Protein AF-A0A7S4M5T9-F1 (afdb_monomer)

Nearest PDB structures (foldseek):
  5ze4-assembly1_A  TM=9.810E-01  e=1.403E-18  Arabidopsis thaliana
  8ikz-assembly1_A  TM=9.809E-01  e=1.602E-18  Arabidopsis thaliana
  8hs0-assembly1_A-2  TM=9.828E-01  e=4.333E-18  Arabidopsis thaliana
  5ym0-assembly1_A  TM=9.813E-01  e=7.870E-18  Arabidopsis thaliana
  8imu-assembly1_B  TM=9.816E-01  e=1.096E-17  Arabidopsis thaliana

pLDDT: mean 97.24, std 1.8, range [87.88, 98.81]

Secondary structure (DSSP, 8-state):
-HHHHHHHS-B-B-BTTTSSB-HHHHHHTTHHHHHHHHHHHTT-S-SS-B-TTSSBHHHHHTTS--SPTT--SB--TTS-SBSS-SEEEEEETTEEEEEEEE--SSS-S-----EEEESSHHHHHHHHHHHGGGGTT-EEEE---

InterPro domains:
  IPR000581 Dihydroxy-acid/6-phosphogluconate dehydratase, N-terminal [PF00920] (1-60)
  IPR037237 IlvD/EDD, N-terminal domain [SSF143975] (1-85)
  IPR042096 Dihydroxy-acid dehydratase, C-terminal [G3DSA:3.50.30.80] (86-145)
  IPR050165 Dihydroxy-acid dehydratase IlvD/Edd [PTHR21000] (1-145)
  IPR056740 Dihydroxy-acid/6-phosphogluconate dehydratase, C-terminal [PF24877] (72-145)

Radius of gyration: 20.27 Å; Cα contacts (8 Å, |Δi|>4): 194; chains: 1; bounding box: 44×33×52 Å

Organism: NCBI:txid72548

Foldseek 3Di:
DCQVLQLQDFAFFQDPPNHDDHQVLCVVFQHPLQVQLLCVVVVNDDQQDADPVRDTNVVVNVPGDHTHPPDRRGHDQVDGQGVGAQWHWDDDPVHPVTDTGRHNPPPDDDADAAEDEDAAPVVVVVVCVVPVVVCPSYDYYHDPD

Solvent-accessible surface area (backbone atoms only — not comparable to full-atom values): 8752 Å² total; per-residue (Å²): 107,66,55,60,50,20,63,71,40,55,33,28,66,32,36,57,94,87,38,85,38,55,73,66,60,42,45,74,37,42,27,70,63,9,51,52,42,56,34,38,80,70,71,75,43,76,41,79,48,76,44,97,85,79,41,28,47,43,67,67,38,70,84,51,67,56,60,44,89,90,59,76,50,59,42,54,87,92,64,35,83,31,77,32,34,42,60,40,71,44,72,45,94,94,28,78,93,48,45,82,44,83,51,85,79,84,80,70,93,76,85,84,51,60,79,45,80,30,74,39,69,66,60,46,51,51,47,45,74,75,45,51,73,82,50,66,68,42,40,76,40,73,40,94,124

Mean predicted aligned error: 3.25 Å

Sequence (145 aa):
DFKRLSATTPFIANLKPSGKYVMEDLHTVGGTPAVLKYMLENGYLHGDCMTVTGKTIAENLAELPGLMPGQDVIYPFETPVKPTGHIAILEGNLAPEGSVGKITGKEGMRFQGPARCFDAEEDMMAAVAADHESLRGCVVVIRYE

Structure (mmCIF, N/CA/C/O backbone):
data_AF-A0A7S4M5T9-F1
#
_entry.id   AF-A0A7S4M5T9-F1
#
loop_
_atom_site.group_PDB
_atom_site.id
_atom_site.type_symbol
_atom_site.label_atom_id
_atom_site.label_alt_id
_atom_site.label_comp_id
_atom_site.label_asym_id
_atom_site.label_entity_id
_atom_site.label_seq_id
_atom_site.pdbx_PDB_ins_code
_atom_site.Cartn_x
_atom_site.Cartn_y
_atom_site.Cartn_z
_atom_site.occupancy
_atom_site.B_iso_or_equiv
_atom_site.auth_seq_id
_atom_site.auth_comp_id
_atom_site.auth_asym_id
_atom_site.auth_atom_id
_atom_site.pdbx_PDB_model_num
ATOM 1 N N . ASP A 1 1 ? -7.823 -12.839 -3.796 1.00 95.44 1 ASP A N 1
ATOM 2 C CA . ASP A 1 1 ? -8.280 -11.872 -2.763 1.00 95.44 1 ASP A CA 1
ATOM 3 C C . ASP A 1 1 ? -7.630 -10.496 -2.776 1.00 95.44 1 ASP A C 1
ATOM 5 O O . ASP A 1 1 ? -8.361 -9.520 -2.660 1.00 95.44 1 ASP A O 1
ATOM 9 N N . PHE A 1 2 ? -6.309 -10.366 -2.940 1.00 97.38 2 PHE A N 1
ATOM 10 C CA . PHE A 1 2 ? -5.627 -9.059 -2.893 1.00 97.38 2 PHE A CA 1
ATOM 11 C C . PHE A 1 2 ? -6.231 -7.994 -3.817 1.00 97.38 2 PHE A C 1
ATOM 13 O O . PHE A 1 2 ? -6.492 -6.882 -3.371 1.00 97.38 2 PHE A O 1
ATOM 20 N N . LYS A 1 3 ? -6.525 -8.340 -5.078 1.00 95.56 3 LYS A N 1
ATOM 21 C CA . LYS A 1 3 ? -7.192 -7.438 -6.036 1.00 95.56 3 LYS A CA 1
ATOM 22 C C . LYS A 1 3 ? -8.537 -6.924 -5.508 1.00 95.56 3 LYS A C 1
ATOM 24 O O . LYS A 1 3 ? -8.817 -5.736 -5.609 1.00 95.56 3 LYS A O 1
ATOM 29 N N . ARG A 1 4 ? -9.336 -7.815 -4.906 1.00 97.06 4 ARG A N 1
ATOM 30 C CA . ARG A 1 4 ? -10.641 -7.497 -4.309 1.00 97.06 4 ARG A CA 1
ATOM 31 C C . ARG A 1 4 ? -10.484 -6.543 -3.125 1.00 97.06 4 ARG A C 1
ATOM 33 O O . ARG A 1 4 ? -11.126 -5.505 -3.122 1.00 97.06 4 ARG A O 1
ATOM 40 N N . LEU A 1 5 ? -9.612 -6.865 -2.167 1.00 97.50 5 LEU A N 1
ATOM 41 C CA . LEU A 1 5 ? -9.393 -6.027 -0.980 1.00 97.50 5 LEU A CA 1
ATOM 42 C C . LEU A 1 5 ? -8.773 -4.672 -1.335 1.00 97.50 5 LEU A C 1
ATOM 44 O O . LEU A 1 5 ? -9.214 -3.647 -0.835 1.00 97.50 5 LEU A O 1
ATOM 48 N N . SER A 1 6 ? -7.801 -4.636 -2.247 1.00 96.88 6 SER A N 1
ATOM 49 C CA . SER A 1 6 ? -7.187 -3.380 -2.692 1.00 96.88 6 SER A CA 1
ATOM 50 C C . SER A 1 6 ? -8.198 -2.448 -3.367 1.00 96.88 6 SER A C 1
ATOM 52 O O . SER A 1 6 ? -8.128 -1.236 -3.189 1.00 96.88 6 SER A O 1
ATOM 54 N N . ALA A 1 7 ? -9.179 -2.989 -4.096 1.00 95.75 7 ALA A N 1
ATOM 55 C CA . ALA A 1 7 ? -10.237 -2.188 -4.710 1.00 95.75 7 ALA A CA 1
ATOM 56 C C . ALA A 1 7 ? -11.196 -1.559 -3.685 1.00 95.75 7 ALA A C 1
ATOM 58 O O . ALA A 1 7 ? -11.778 -0.517 -3.971 1.00 95.75 7 ALA A O 1
ATOM 59 N N . THR A 1 8 ? -11.364 -2.181 -2.515 1.00 95.94 8 THR A N 1
ATOM 60 C CA . THR A 1 8 ? -12.338 -1.753 -1.501 1.00 95.94 8 THR A CA 1
ATOM 61 C C . THR A 1 8 ? -11.719 -1.073 -0.289 1.00 95.94 8 THR A C 1
ATOM 63 O O . THR A 1 8 ? -12.457 -0.456 0.461 1.00 95.94 8 THR A O 1
ATOM 66 N N . THR A 1 9 ? -10.408 -1.187 -0.067 1.00 97.50 9 THR A N 1
ATOM 67 C CA . THR A 1 9 ? -9.716 -0.622 1.101 1.00 97.50 9 THR A CA 1
ATOM 68 C C . THR A 1 9 ? -8.878 0.591 0.681 1.00 97.50 9 THR A C 1
ATOM 70 O O . THR A 1 9 ? -7.847 0.411 0.021 1.00 97.50 9 THR A O 1
ATOM 73 N N . PRO A 1 10 ? -9.274 1.823 1.054 1.00 97.56 10 PRO A N 1
ATOM 74 C CA . PRO A 1 10 ? -8.518 3.029 0.734 1.00 97.56 10 PRO A CA 1
ATOM 75 C C . PRO A 1 10 ? -7.128 3.045 1.374 1.00 97.56 10 PRO A C 1
ATOM 77 O O . PRO A 1 10 ? -6.903 2.503 2.459 1.00 97.56 10 PRO A O 1
ATOM 80 N N . PHE A 1 11 ? -6.184 3.719 0.723 1.00 97.81 11 PHE A N 1
ATOM 81 C CA . PHE A 1 11 ? -4.875 3.996 1.303 1.00 97.81 11 PHE A CA 1
ATOM 82 C C . PHE A 1 11 ? -4.942 5.283 2.130 1.00 97.81 11 PHE A C 1
ATOM 84 O O . PHE A 1 11 ? -5.097 6.375 1.583 1.00 97.81 11 PHE A O 1
ATOM 91 N N . ILE A 1 12 ? -4.822 5.145 3.451 1.00 97.88 12 ILE A N 1
ATOM 92 C CA . ILE A 1 12 ? -5.002 6.244 4.415 1.00 97.88 12 ILE A CA 1
ATOM 93 C C . ILE A 1 12 ? -3.721 6.644 5.157 1.00 97.88 12 ILE A C 1
ATOM 95 O O . ILE A 1 12 ? -3.671 7.704 5.768 1.00 97.88 12 ILE A O 1
ATOM 99 N N . ALA A 1 13 ? -2.672 5.823 5.129 1.00 98.19 13 ALA A N 1
ATOM 100 C CA . ALA A 1 13 ? -1.461 6.089 5.901 1.00 98.19 13 ALA A CA 1
ATOM 101 C C . ALA A 1 13 ? -0.488 6.998 5.135 1.00 98.19 13 ALA A C 1
ATOM 103 O O . ALA A 1 13 ? 0.030 6.624 4.085 1.00 98.19 13 ALA A O 1
ATOM 104 N N . ASN A 1 14 ? -0.145 8.155 5.689 1.00 97.75 14 ASN A N 1
ATOM 105 C CA . ASN A 1 14 ? 0.855 9.069 5.135 1.00 97.75 14 ASN A CA 1
ATOM 106 C C . ASN A 1 14 ? 2.276 8.696 5.582 1.00 97.75 14 ASN A C 1
ATOM 108 O O . ASN A 1 14 ? 3.028 9.510 6.117 1.00 97.75 14 ASN A O 1
ATOM 112 N N . LEU A 1 15 ? 2.644 7.436 5.352 1.00 98.06 15 LEU A N 1
ATOM 113 C CA . LEU A 1 15 ? 3.920 6.859 5.764 1.00 98.06 15 LEU A CA 1
ATOM 114 C C . LEU A 1 15 ? 4.872 6.683 4.577 1.00 98.06 15 LEU A C 1
ATOM 116 O O . LEU A 1 15 ? 4.464 6.372 3.450 1.00 98.06 15 LEU A O 1
ATOM 120 N N . LYS A 1 16 ? 6.169 6.857 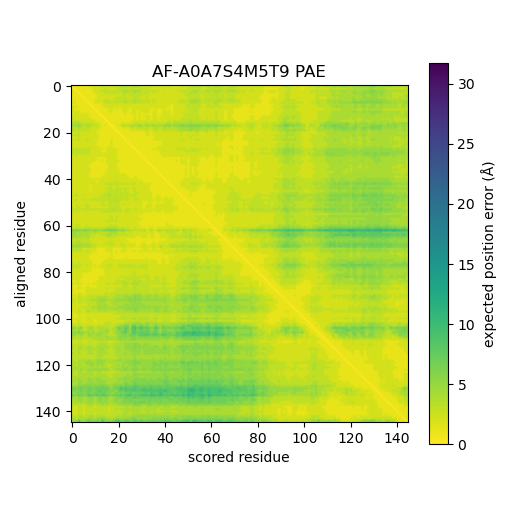4.831 1.00 97.12 16 LYS A N 1
ATOM 121 C CA . LYS A 1 16 ? 7.237 6.541 3.877 1.00 97.12 16 LYS A CA 1
ATOM 122 C C . LYS A 1 16 ? 7.155 5.068 3.432 1.00 97.12 16 LYS A C 1
ATOM 124 O O . LYS A 1 16 ? 6.736 4.216 4.212 1.00 97.12 16 LYS A O 1
ATOM 129 N N . PRO A 1 17 ? 7.543 4.748 2.181 1.00 94.81 17 PRO A N 1
ATOM 130 C CA . PRO A 1 17 ? 8.221 5.621 1.214 1.00 94.81 17 PRO A CA 1
ATOM 131 C C . PRO A 1 17 ? 7.287 6.516 0.380 1.00 94.81 17 PRO A C 1
ATOM 133 O O . PRO A 1 17 ? 7.770 7.338 -0.389 1.00 94.81 17 PRO A O 1
ATOM 136 N N . SER A 1 18 ? 5.964 6.360 0.486 1.00 91.25 18 SER A N 1
ATOM 137 C CA . SER A 1 18 ? 5.002 7.128 -0.327 1.00 91.25 18 SER A CA 1
ATOM 138 C C . SER A 1 18 ? 4.555 8.445 0.311 1.00 91.25 18 SER A C 1
ATOM 140 O O . SER A 1 18 ? 4.150 9.354 -0.413 1.00 91.25 18 SER A O 1
ATOM 142 N N . GLY A 1 19 ? 4.598 8.522 1.639 1.00 94.62 19 GLY A N 1
ATOM 143 C CA . GLY A 1 19 ? 4.189 9.668 2.441 1.00 94.62 19 GLY A CA 1
ATOM 144 C C . GLY A 1 19 ? 5.336 10.311 3.222 1.00 94.62 19 GLY A C 1
ATOM 145 O O . GLY A 1 19 ? 6.515 10.104 2.928 1.00 94.62 19 GLY A O 1
ATOM 146 N N . LYS A 1 20 ? 4.968 11.111 4.223 1.00 97.75 20 LYS A N 1
ATOM 147 C CA . LYS A 1 20 ? 5.873 11.965 5.005 1.00 97.75 20 LYS A CA 1
ATOM 148 C C . LYS A 1 20 ? 6.466 11.266 6.233 1.00 97.75 20 LYS A C 1
ATOM 150 O O . LYS A 1 20 ? 7.656 11.437 6.503 1.00 97.75 20 LYS A O 1
ATOM 155 N N . TYR A 1 21 ? 5.646 10.510 6.957 1.00 98.50 21 TYR A N 1
ATOM 156 C CA . TYR A 1 21 ? 5.922 10.051 8.321 1.00 98.50 21 TYR A CA 1
ATOM 157 C C . TYR A 1 21 ? 6.610 8.681 8.381 1.00 98.50 21 TYR A C 1
ATOM 159 O O . TYR A 1 21 ? 6.670 7.949 7.388 1.00 98.50 21 TYR A O 1
ATOM 167 N N . VAL A 1 22 ? 7.142 8.332 9.551 1.00 98.56 22 VAL A N 1
ATOM 168 C CA . VAL A 1 22 ? 7.749 7.030 9.865 1.00 98.56 22 VAL A CA 1
ATOM 169 C C . VAL A 1 22 ? 6.961 6.295 10.956 1.00 98.56 22 VAL A C 1
ATOM 171 O O . VAL A 1 22 ? 5.983 6.801 11.499 1.00 98.56 22 VAL A O 1
ATOM 174 N N . MET A 1 23 ? 7.364 5.061 11.271 1.00 98.62 23 MET A N 1
ATOM 175 C CA . MET A 1 23 ? 6.653 4.217 12.241 1.00 98.62 23 MET A CA 1
ATOM 176 C C . MET A 1 23 ? 6.654 4.795 13.666 1.00 98.62 23 MET A C 1
ATOM 178 O O . MET A 1 23 ? 5.712 4.562 14.417 1.00 98.62 23 MET A O 1
ATOM 182 N N . GLU A 1 24 ? 7.685 5.559 14.036 1.00 98.56 24 GLU A N 1
ATOM 183 C CA . GLU A 1 24 ? 7.733 6.259 15.325 1.00 98.56 24 GLU A CA 1
ATOM 184 C C . GLU A 1 24 ? 6.628 7.315 15.435 1.00 98.56 24 GLU A C 1
ATOM 186 O O . GLU A 1 24 ? 5.916 7.338 16.433 1.00 98.56 24 GLU A O 1
ATOM 191 N N . ASP A 1 25 ? 6.390 8.100 14.380 1.00 98.62 25 ASP A N 1
ATOM 192 C CA . ASP A 1 25 ? 5.282 9.061 14.354 1.00 98.62 25 ASP A CA 1
ATOM 193 C C . ASP A 1 25 ? 3.932 8.347 14.521 1.00 98.62 25 ASP A C 1
ATOM 195 O O . ASP A 1 25 ? 3.063 8.810 15.261 1.00 98.62 25 ASP A O 1
ATOM 199 N N . LEU A 1 26 ? 3.764 7.176 13.882 1.00 98.62 26 LEU A N 1
ATOM 200 C CA . LEU A 1 26 ? 2.572 6.351 14.077 1.00 98.62 26 LEU A CA 1
ATOM 201 C C . LEU A 1 26 ? 2.430 5.918 15.539 1.00 98.62 26 LEU A C 1
ATOM 203 O O . LEU A 1 26 ? 1.333 5.974 16.090 1.00 98.62 26 LEU A O 1
ATOM 207 N N . HIS A 1 27 ? 3.525 5.490 16.168 1.00 98.50 27 HIS A N 1
ATOM 208 C CA . HIS A 1 27 ? 3.537 5.130 17.582 1.00 98.50 27 HIS A CA 1
ATOM 209 C C . HIS A 1 27 ? 3.096 6.305 18.464 1.00 98.50 27 HIS A C 1
ATOM 211 O O . HIS A 1 27 ? 2.220 6.125 19.310 1.00 98.50 27 HIS A O 1
ATOM 217 N N . THR A 1 28 ? 3.612 7.511 18.209 1.00 98.38 28 THR A N 1
ATOM 218 C CA . THR A 1 28 ? 3.249 8.733 18.941 1.00 98.38 28 THR A CA 1
ATOM 219 C C . THR A 1 28 ? 1.755 9.048 18.869 1.00 98.38 28 THR A C 1
ATOM 221 O O . THR A 1 28 ? 1.189 9.513 19.856 1.00 98.38 28 THR A O 1
ATOM 224 N N . VAL A 1 29 ? 1.088 8.764 17.744 1.00 98.44 29 VAL A N 1
ATOM 225 C CA . VAL A 1 29 ? -0.341 9.084 17.552 1.00 98.44 29 VAL A CA 1
ATOM 226 C C . VAL A 1 29 ? -1.301 7.947 17.932 1.00 98.44 29 VAL A C 1
ATOM 228 O O . VAL A 1 29 ? -2.490 8.032 17.626 1.00 98.44 29 VAL A O 1
ATOM 231 N N . GLY A 1 30 ? -0.813 6.898 18.605 1.00 98.06 30 GLY A N 1
ATOM 232 C CA . GLY A 1 30 ? -1.623 5.783 19.126 1.00 98.06 30 GLY A CA 1
ATOM 233 C C . GLY A 1 30 ? -1.175 4.392 18.660 1.00 98.06 30 GLY A C 1
ATOM 234 O O . GLY A 1 30 ? -1.671 3.373 19.146 1.00 98.06 30 GLY A O 1
ATOM 235 N N . GLY A 1 31 ? -0.215 4.325 17.740 1.00 98.44 31 GLY A N 1
ATOM 236 C CA . GLY A 1 31 ? 0.367 3.083 17.249 1.00 98.44 31 GLY A CA 1
ATOM 237 C C . GLY A 1 31 ? -0.599 2.211 16.449 1.00 98.44 31 GLY A C 1
ATOM 238 O O . GLY A 1 31 ? -1.699 2.604 16.063 1.00 98.44 31 GLY A O 1
ATOM 239 N N . THR A 1 32 ? -0.171 0.978 16.191 1.00 98.56 32 THR A N 1
ATOM 240 C CA . THR A 1 32 ? -0.950 0.002 15.419 1.00 98.56 32 THR A CA 1
ATOM 241 C C . THR A 1 32 ? -2.336 -0.294 16.010 1.00 98.56 32 THR A C 1
ATOM 243 O O . THR A 1 32 ? -3.280 -0.350 15.224 1.00 98.56 32 THR A O 1
ATOM 246 N N . PRO A 1 33 ? -2.532 -0.435 17.340 1.00 98.50 33 PRO A N 1
ATOM 247 C CA . PRO A 1 33 ? -3.867 -0.676 17.888 1.00 98.50 33 PRO A CA 1
ATOM 248 C C . PRO A 1 33 ? -4.865 0.443 17.573 1.00 98.50 33 PRO A C 1
ATOM 250 O O . PRO A 1 33 ? -6.005 0.147 17.229 1.00 98.50 33 PRO A O 1
ATOM 253 N N . ALA A 1 34 ? -4.434 1.709 17.594 1.00 98.50 34 ALA A N 1
ATOM 254 C CA . ALA A 1 34 ? -5.288 2.835 17.223 1.00 98.50 34 ALA A CA 1
ATOM 255 C C . ALA A 1 34 ? -5.722 2.778 15.747 1.00 98.50 34 ALA A C 1
ATOM 257 O O . ALA A 1 34 ? -6.883 3.040 15.438 1.00 98.50 34 ALA A O 1
ATOM 258 N N . VAL A 1 35 ? -4.826 2.363 14.838 1.00 98.56 35 VAL A N 1
ATOM 259 C CA . VAL A 1 35 ? -5.171 2.135 13.421 1.00 98.56 35 VAL A CA 1
ATOM 260 C C . VAL A 1 35 ? -6.186 1.010 13.279 1.00 98.56 35 VAL A C 1
ATOM 262 O O . VAL A 1 35 ? -7.185 1.173 12.588 1.00 98.56 35 VAL A O 1
ATOM 265 N N . LEU A 1 36 ? -5.954 -0.129 13.937 1.00 98.62 36 LEU A N 1
ATOM 266 C CA . LEU A 1 36 ? -6.860 -1.275 13.865 1.00 98.62 36 LEU A CA 1
ATOM 267 C C . LEU A 1 36 ? -8.238 -0.942 14.443 1.00 98.62 36 LEU A C 1
ATOM 269 O O . LEU A 1 36 ? -9.244 -1.349 13.870 1.00 98.62 36 LEU A O 1
ATOM 273 N N . LYS A 1 37 ? -8.289 -0.164 15.531 1.00 98.62 37 LYS A N 1
ATOM 274 C CA . LYS A 1 37 ? -9.536 0.341 16.112 1.00 98.62 37 LYS A CA 1
ATOM 275 C C . LYS A 1 37 ? -10.278 1.235 15.124 1.00 98.62 37 LYS A C 1
ATOM 277 O O . LYS A 1 37 ? -11.445 0.981 14.849 1.00 98.62 37 LYS A O 1
ATOM 282 N N . TYR A 1 38 ? -9.576 2.182 14.502 1.00 98.31 38 TYR A N 1
ATOM 283 C CA . TYR A 1 38 ? -10.152 3.041 13.469 1.00 98.31 38 TYR A CA 1
ATOM 284 C C . TYR A 1 38 ? -10.668 2.238 12.261 1.00 98.31 38 TYR A C 1
ATOM 286 O O . TYR A 1 38 ? -11.765 2.490 11.766 1.00 98.31 38 TYR A O 1
ATOM 294 N N . MET A 1 39 ? -9.928 1.222 11.806 1.00 98.38 39 MET A N 1
ATOM 295 C CA . MET A 1 39 ? -10.379 0.324 10.736 1.00 98.38 39 MET A CA 1
ATOM 296 C C . MET A 1 39 ? -11.614 -0.493 11.139 1.00 98.38 39 MET A C 1
ATOM 298 O O . MET A 1 39 ? -12.521 -0.651 10.324 1.00 98.38 39 MET A O 1
ATOM 302 N N . LEU A 1 40 ? -11.663 -1.001 12.374 1.00 98.50 40 LEU A N 1
ATOM 303 C CA . LEU A 1 40 ? -12.795 -1.762 12.908 1.00 98.50 40 LEU A CA 1
ATOM 304 C C . LEU A 1 40 ? -14.063 -0.904 12.989 1.00 98.50 40 LEU A C 1
ATOM 306 O O . LEU A 1 40 ? -15.107 -1.318 12.493 1.00 98.50 40 LEU A O 1
ATOM 310 N N . GLU A 1 41 ? -13.960 0.304 13.546 1.00 97.69 41 GLU A N 1
ATOM 311 C CA . GLU A 1 41 ? -15.073 1.256 13.680 1.00 97.69 41 GLU A CA 1
ATOM 312 C C . GLU A 1 41 ? -15.668 1.666 12.323 1.00 97.69 41 GLU A C 1
ATOM 314 O O . GLU A 1 41 ? -16.858 1.956 12.231 1.00 97.69 41 GLU A O 1
ATOM 319 N N . ASN A 1 42 ? -14.861 1.630 11.259 1.00 97.56 42 ASN A N 1
ATOM 320 C CA . ASN A 1 42 ? -15.272 1.963 9.894 1.00 97.56 42 ASN A CA 1
ATOM 321 C C . ASN A 1 42 ? -15.577 0.730 9.020 1.00 97.56 42 ASN A C 1
ATOM 323 O O . ASN A 1 42 ? -15.743 0.857 7.809 1.00 97.56 42 ASN A O 1
ATOM 327 N N . GLY A 1 43 ? -15.645 -0.472 9.604 1.00 97.12 43 GLY A N 1
ATOM 328 C CA . GLY A 1 43 ? -16.052 -1.689 8.892 1.00 97.12 43 GLY A CA 1
ATOM 329 C C . GLY A 1 43 ? -15.000 -2.287 7.946 1.00 97.12 43 GLY A C 1
ATOM 330 O O . GLY A 1 43 ? -15.336 -3.126 7.113 1.00 97.12 43 GLY A O 1
ATOM 331 N N . TYR A 1 44 ? -13.729 -1.896 8.074 1.00 97.25 44 TYR A N 1
ATOM 332 C CA . TYR A 1 44 ? -12.610 -2.425 7.279 1.00 97.25 44 TYR A CA 1
ATOM 333 C C . TYR A 1 44 ? -11.882 -3.604 7.935 1.00 97.25 44 TYR A C 1
ATOM 335 O O . TYR A 1 44 ? -10.938 -4.141 7.351 1.00 97.25 44 TYR A O 1
ATOM 343 N N . LEU A 1 45 ? -12.280 -4.000 9.147 1.00 97.81 45 LEU A N 1
ATOM 344 C CA . LEU A 1 45 ? -11.633 -5.065 9.910 1.00 97.81 45 LEU A CA 1
ATOM 345 C C . LEU A 1 45 ? -12.671 -5.998 10.541 1.00 97.81 45 LEU A C 1
ATOM 347 O O . LEU A 1 45 ? -13.665 -5.549 11.104 1.00 97.81 45 LEU A O 1
ATOM 351 N N . HIS A 1 46 ? -12.413 -7.303 10.474 1.00 98.44 46 HIS A N 1
ATOM 352 C CA . HIS A 1 46 ? -13.219 -8.317 11.152 1.00 98.44 46 HIS A CA 1
ATOM 353 C C . HIS A 1 46 ? -12.855 -8.362 12.641 1.00 98.44 46 HIS A C 1
ATOM 355 O O . HIS A 1 46 ? -11.716 -8.662 13.001 1.00 98.44 46 HIS A O 1
ATOM 361 N N . GLY A 1 47 ? -13.811 -8.018 13.504 1.00 98.56 47 GLY A N 1
ATOM 362 C CA . GLY A 1 47 ? -13.594 -7.918 14.949 1.00 98.56 47 GLY A CA 1
ATOM 363 C C . GLY A 1 47 ? -13.625 -9.255 15.694 1.00 98.56 47 GLY A C 1
ATOM 364 O O . GLY A 1 47 ? -13.073 -9.345 16.784 1.00 98.56 47 GLY A O 1
ATOM 365 N N . ASP A 1 48 ? -14.237 -10.282 15.113 1.00 98.62 48 ASP A N 1
ATOM 366 C CA . ASP A 1 48 ? -14.473 -11.612 15.687 1.00 98.62 48 ASP A CA 1
ATOM 367 C C . ASP A 1 48 ? -13.267 -12.560 15.582 1.00 98.62 48 ASP A C 1
ATOM 369 O O . ASP A 1 48 ? -13.238 -13.616 16.215 1.00 98.62 48 ASP A O 1
ATOM 373 N N . CYS A 1 49 ? -12.239 -12.175 14.826 1.00 98.50 49 CYS A N 1
ATOM 374 C CA . CYS A 1 49 ? -11.009 -12.946 14.696 1.00 98.50 49 CYS A CA 1
ATOM 375 C C . CYS A 1 49 ? -10.304 -13.114 16.051 1.00 98.50 49 CYS A C 1
ATOM 377 O O . CYS A 1 49 ? -9.958 -12.130 16.709 1.00 98.50 49 CYS A O 1
ATOM 379 N N . MET A 1 50 ? -10.027 -14.362 16.437 1.00 98.56 50 MET A N 1
ATOM 380 C CA . MET A 1 50 ? -9.229 -14.695 17.620 1.00 98.56 50 MET A CA 1
ATOM 381 C C . MET A 1 50 ? -7.771 -14.256 17.473 1.00 98.56 50 MET A C 1
ATOM 383 O O . MET A 1 50 ? -7.198 -14.276 16.384 1.00 98.56 50 MET A O 1
ATOM 387 N N . THR A 1 51 ? -7.148 -13.910 18.598 1.00 98.69 51 THR A N 1
ATOM 388 C CA . THR A 1 51 ? -5.744 -13.491 18.664 1.00 98.69 51 THR A CA 1
ATOM 389 C C . THR A 1 51 ? -4.964 -14.283 19.716 1.00 98.69 51 THR A C 1
ATOM 391 O O . THR A 1 51 ? -5.529 -15.030 20.516 1.00 98.69 51 THR A O 1
ATOM 394 N N . VAL A 1 52 ? -3.646 -14.076 19.761 1.00 98.44 52 VAL A N 1
ATOM 395 C CA . VAL A 1 52 ? -2.738 -14.724 20.724 1.00 98.44 52 VAL A CA 1
ATOM 396 C C . VAL A 1 52 ? -2.986 -14.336 22.187 1.00 98.44 52 VAL A C 1
ATOM 398 O O . VAL A 1 52 ? -2.489 -15.012 23.080 1.00 98.44 52 VAL A O 1
ATOM 401 N N . THR A 1 53 ? -3.761 -13.280 22.461 1.00 98.25 53 THR A N 1
ATOM 402 C CA . THR A 1 53 ? -4.146 -12.904 23.835 1.00 98.25 53 THR A CA 1
ATOM 403 C C . THR A 1 53 ? -5.247 -13.804 24.406 1.00 98.25 53 THR A C 1
ATOM 405 O O . THR A 1 53 ? -5.623 -13.647 25.566 1.00 98.25 53 THR A O 1
ATOM 408 N N . GLY A 1 54 ? -5.795 -14.718 23.596 1.00 98.44 54 GLY A N 1
ATOM 409 C CA . GLY A 1 54 ? -6.980 -15.504 23.940 1.00 98.44 54 GLY A CA 1
ATOM 410 C C . GLY A 1 54 ? -8.289 -14.718 23.823 1.00 98.44 54 GLY A C 1
ATOM 411 O O . GLY A 1 54 ? -9.329 -15.229 24.223 1.00 98.44 54 GLY A O 1
ATOM 412 N N . LYS A 1 55 ? -8.242 -13.499 23.274 1.00 98.69 55 LYS A N 1
ATOM 413 C CA . LYS A 1 55 ? -9.397 -12.640 22.989 1.00 98.69 55 LYS A CA 1
ATOM 414 C C . LYS A 1 55 ? -9.513 -12.361 21.493 1.00 98.69 55 LYS A C 1
ATOM 416 O O . LYS A 1 55 ? -8.533 -12.485 20.747 1.00 98.69 55 LYS A O 1
ATOM 421 N N . THR A 1 56 ? -10.696 -11.952 21.065 1.00 98.81 56 THR A N 1
ATOM 422 C CA . THR A 1 56 ? -10.969 -11.436 19.722 1.00 98.81 56 THR A CA 1
ATOM 423 C C . THR A 1 56 ? -10.292 -10.078 19.487 1.00 98.81 56 THR A C 1
ATOM 425 O O . THR A 1 56 ? -9.886 -9.386 20.428 1.00 98.81 56 THR A O 1
ATOM 428 N N . ILE A 1 57 ? -10.163 -9.666 18.222 1.00 98.56 57 ILE A N 1
ATOM 429 C CA . ILE A 1 57 ? -9.658 -8.334 17.856 1.00 98.56 57 ILE A CA 1
ATOM 430 C C . ILE A 1 57 ? -10.505 -7.238 18.518 1.00 98.56 57 ILE A C 1
ATOM 432 O O . ILE A 1 57 ? -9.944 -6.326 19.122 1.00 98.56 57 ILE A O 1
ATOM 436 N N . ALA A 1 58 ? -11.835 -7.336 18.450 1.00 98.69 58 ALA A N 1
ATOM 437 C CA . ALA A 1 58 ? -12.734 -6.341 19.030 1.00 98.69 58 ALA A CA 1
ATOM 438 C C . ALA A 1 58 ? -12.541 -6.206 20.549 1.00 98.69 58 ALA A C 1
ATOM 440 O O . ALA A 1 58 ? -12.423 -5.091 21.056 1.00 98.69 58 ALA A O 1
ATOM 441 N N . GLU A 1 59 ? -12.421 -7.325 21.268 1.00 98.62 59 GLU A N 1
ATOM 442 C CA . GLU A 1 59 ? -12.175 -7.326 22.716 1.00 98.62 59 GLU A CA 1
ATOM 443 C C . GLU A 1 59 ? -10.822 -6.713 23.090 1.00 98.62 59 GLU A C 1
ATOM 445 O O . GLU A 1 59 ? -10.721 -6.014 24.097 1.00 98.62 59 GLU A O 1
ATOM 450 N N . ASN A 1 60 ? -9.774 -6.950 22.294 1.00 98.56 60 ASN A N 1
ATOM 451 C CA . ASN A 1 60 ? -8.467 -6.335 22.534 1.00 98.56 60 ASN A CA 1
ATOM 452 C C . ASN A 1 60 ? -8.487 -4.814 22.324 1.00 98.56 60 ASN A C 1
ATOM 454 O O . ASN A 1 60 ? -7.750 -4.099 22.999 1.00 98.56 60 ASN A O 1
ATOM 458 N N . LEU A 1 61 ? -9.293 -4.320 21.381 1.00 98.44 61 LEU A N 1
ATOM 459 C CA . LEU A 1 61 ? -9.325 -2.907 20.988 1.00 98.44 61 LEU A CA 1
ATOM 460 C C . LEU A 1 61 ? -10.336 -2.065 21.782 1.00 98.44 61 LEU A C 1
ATOM 462 O O . LEU A 1 61 ? -10.222 -0.836 21.788 1.00 98.44 61 LEU A O 1
ATOM 466 N N . ALA A 1 62 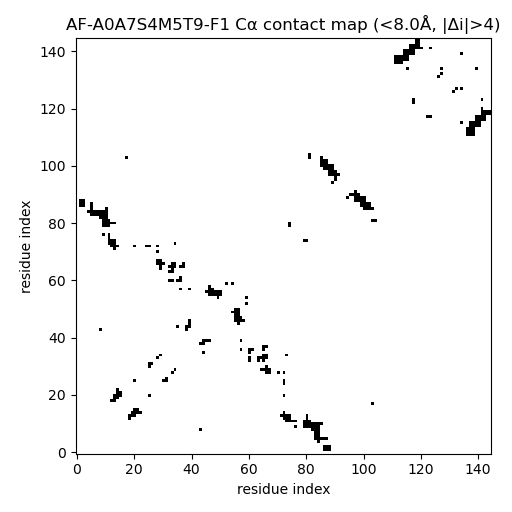? -11.308 -2.698 22.447 1.00 97.50 62 ALA A N 1
ATOM 467 C CA . ALA A 1 62 ? -12.410 -2.026 23.138 1.00 97.50 62 ALA A CA 1
ATOM 468 C C . ALA A 1 62 ? -11.926 -0.903 24.075 1.00 97.50 62 ALA A C 1
ATOM 470 O O . ALA A 1 62 ? -12.331 0.249 23.917 1.00 97.50 62 ALA A O 1
ATOM 471 N N . GLU A 1 63 ? -10.967 -1.214 24.950 1.00 94.19 63 GLU A N 1
ATOM 472 C CA . GLU A 1 63 ? -10.473 -0.305 25.998 1.00 94.19 63 GLU A CA 1
ATOM 473 C C . GLU A 1 63 ? -9.249 0.531 25.583 1.00 94.19 63 GLU A C 1
ATOM 475 O O . GLU A 1 63 ? -8.789 1.386 26.340 1.00 94.19 63 GLU A O 1
ATOM 480 N N . LEU A 1 64 ? -8.680 0.295 24.396 1.00 96.62 64 LEU A N 1
ATOM 481 C CA . LEU A 1 64 ? -7.489 1.022 23.950 1.00 96.62 64 LEU A CA 1
ATOM 482 C C . LEU A 1 64 ? -7.847 2.416 23.413 1.00 96.62 64 LEU A C 1
ATOM 484 O O . LEU A 1 64 ? -8.913 2.588 22.807 1.00 96.62 64 LEU A O 1
ATOM 488 N N . PRO A 1 65 ? -6.970 3.421 23.592 1.00 96.62 65 PRO A N 1
ATOM 489 C CA . PRO A 1 65 ? -7.182 4.731 22.995 1.00 96.62 65 PRO A CA 1
ATOM 490 C C . PRO A 1 65 ? -7.199 4.637 21.463 1.00 96.62 65 PRO A C 1
ATOM 492 O O . PRO A 1 65 ? -6.531 3.792 20.863 1.00 96.62 65 PRO A O 1
ATOM 495 N N . GLY A 1 66 ? -7.985 5.511 20.833 1.00 97.50 66 GLY A N 1
ATOM 496 C CA . GLY A 1 66 ? -7.982 5.690 19.383 1.00 97.50 66 GLY A CA 1
ATOM 497 C C . GLY A 1 66 ? -6.804 6.539 18.901 1.00 97.50 66 GLY A C 1
ATOM 498 O O . GLY A 1 66 ? -5.863 6.820 19.646 1.00 97.50 66 GLY A O 1
ATOM 499 N N . LEU A 1 67 ? -6.873 6.966 17.641 1.00 98.31 67 LEU A N 1
ATOM 500 C CA . LEU A 1 67 ? -5.892 7.885 17.065 1.00 98.31 67 LEU A CA 1
ATOM 501 C C . LEU A 1 67 ? -5.930 9.236 17.794 1.00 98.31 67 LEU A C 1
ATOM 503 O O . LEU A 1 67 ? -7.003 9.744 18.127 1.00 98.31 67 LEU A O 1
ATOM 507 N N . MET A 1 68 ? -4.758 9.830 18.019 1.00 98.31 68 MET A N 1
ATOM 508 C CA . MET A 1 68 ? -4.636 11.146 18.651 1.00 98.31 68 MET A CA 1
ATOM 509 C C . MET A 1 68 ? -5.433 12.211 17.870 1.00 98.31 68 MET A C 1
ATOM 511 O O . MET A 1 68 ? -5.277 12.307 16.654 1.00 98.31 68 MET A O 1
ATOM 515 N N . PRO A 1 69 ? -6.258 13.054 18.518 1.00 97.12 69 PRO A N 1
ATOM 516 C CA . PRO A 1 69 ? -6.989 14.109 17.819 1.00 97.12 69 PRO A CA 1
ATOM 517 C C . PRO A 1 69 ? -6.057 15.072 17.073 1.00 97.12 69 PRO A C 1
ATOM 519 O O . PRO A 1 69 ? -5.066 15.539 17.627 1.00 97.12 69 PRO A O 1
ATOM 522 N N . GLY A 1 70 ? -6.393 15.395 15.822 1.00 96.88 70 GLY A N 1
ATOM 523 C CA . GLY A 1 70 ? -5.635 16.350 15.004 1.00 96.88 70 GLY A CA 1
ATOM 524 C C . GLY A 1 70 ? -4.347 15.808 14.374 1.00 96.88 70 GLY A C 1
ATOM 525 O O . GLY A 1 70 ? -3.655 16.567 13.700 1.00 96.88 70 GLY A O 1
ATOM 526 N N . GLN A 1 71 ? -4.028 14.523 14.554 1.00 98.12 71 GLN A N 1
ATOM 527 C CA . GLN A 1 71 ? -2.937 13.871 13.827 1.00 98.12 71 GLN A CA 1
ATOM 528 C C . GLN A 1 71 ? -3.208 13.814 12.311 1.00 98.12 71 GLN A C 1
ATOM 530 O O . GLN A 1 71 ? -4.357 13.701 11.885 1.00 98.12 71 GLN A O 1
ATOM 535 N N . ASP A 1 72 ? -2.148 13.833 11.503 1.00 98.06 72 ASP A N 1
ATOM 536 C CA . ASP A 1 72 ? -2.180 13.745 10.033 1.00 98.06 72 ASP A CA 1
ATOM 537 C C . ASP A 1 72 ? -1.314 12.584 9.484 1.00 98.06 72 ASP A C 1
ATOM 539 O O . ASP A 1 72 ? -0.940 12.555 8.307 1.00 98.06 72 ASP A O 1
ATOM 543 N N . VAL A 1 73 ? -0.997 11.606 10.340 1.00 98.50 73 VAL A N 1
ATOM 544 C CA . VAL A 1 73 ? -0.296 10.358 9.996 1.00 98.50 73 VAL A CA 1
ATOM 545 C C . VAL A 1 73 ? -1.251 9.367 9.325 1.00 98.50 73 VAL A C 1
ATOM 547 O O . VAL A 1 73 ? -0.886 8.725 8.340 1.00 98.50 73 VAL A O 1
ATOM 550 N N . ILE A 1 74 ? -2.481 9.257 9.830 1.00 98.56 74 ILE A N 1
ATOM 551 C CA . ILE A 1 74 ? -3.569 8.433 9.298 1.00 98.56 74 ILE A CA 1
ATOM 552 C C . ILE A 1 74 ? -4.715 9.346 8.872 1.00 98.56 74 ILE A C 1
ATOM 554 O O . ILE A 1 74 ? -5.307 10.042 9.693 1.00 98.56 74 ILE A O 1
ATOM 558 N N . TYR A 1 75 ? -5.029 9.342 7.585 1.00 98.19 75 TYR A N 1
ATOM 559 C CA . TYR A 1 75 ? -6.081 10.165 7.006 1.00 98.19 75 TYR A CA 1
ATOM 560 C C . TYR A 1 75 ? -7.463 9.556 7.274 1.00 98.19 75 TYR A C 1
ATOM 562 O O . TYR A 1 75 ? -7.580 8.331 7.395 1.00 98.19 75 TYR A O 1
ATOM 570 N N . PRO A 1 76 ? -8.520 10.383 7.314 1.00 97.56 76 PRO A N 1
ATOM 571 C CA . PRO A 1 76 ? -9.886 9.887 7.320 1.00 97.56 76 PRO A CA 1
ATOM 572 C C . PRO A 1 76 ? -10.212 9.069 6.063 1.00 97.56 76 PRO A C 1
ATOM 574 O O . PRO A 1 76 ? -9.683 9.339 4.981 1.00 97.56 76 PRO A O 1
ATOM 577 N N . PHE A 1 77 ? -11.117 8.095 6.178 1.00 96.50 77 PHE A N 1
ATOM 578 C CA . PHE A 1 77 ? -11.569 7.299 5.029 1.00 96.50 77 PHE A CA 1
ATOM 579 C C . PHE A 1 77 ? -12.355 8.115 3.993 1.00 96.50 77 PHE A C 1
ATOM 581 O O . PHE A 1 77 ? -12.395 7.729 2.827 1.00 96.50 77 PHE A O 1
ATOM 588 N N . GLU A 1 78 ? -12.949 9.241 4.392 1.00 95.81 78 GLU A N 1
ATOM 589 C CA . GLU A 1 78 ? -13.672 10.175 3.521 1.00 95.81 78 GLU A CA 1
ATOM 590 C C . GLU A 1 78 ? -12.724 11.006 2.648 1.00 95.81 78 GLU A C 1
ATOM 592 O O . GLU A 1 78 ? -13.086 11.429 1.550 1.00 95.81 78 GLU A O 1
ATOM 597 N N . THR A 1 79 ? -11.502 11.237 3.131 1.00 96.81 79 THR A N 1
ATOM 598 C CA . THR A 1 79 ? -10.459 12.010 2.446 1.00 96.81 79 THR A CA 1
ATOM 599 C C . THR A 1 79 ? -9.137 11.234 2.413 1.00 96.81 79 THR A C 1
ATOM 601 O O . THR A 1 79 ? -8.115 11.717 2.906 1.00 96.81 79 THR A O 1
ATOM 604 N N . PRO A 1 80 ? -9.120 10.021 1.824 1.00 97.06 80 PRO A N 1
ATOM 605 C CA . PRO A 1 80 ? -7.952 9.156 1.859 1.00 97.06 80 PRO A CA 1
ATOM 606 C C . PRO A 1 80 ? -6.847 9.696 0.945 1.00 97.06 80 PRO A C 1
ATOM 608 O O . PRO A 1 80 ? -7.101 10.443 -0.001 1.00 97.06 80 PRO A O 1
ATOM 611 N N . VAL A 1 81 ? -5.611 9.240 1.156 1.00 96.12 81 VAL A N 1
ATOM 612 C CA . VAL A 1 81 ? -4.488 9.557 0.256 1.00 96.12 81 VAL A CA 1
ATOM 613 C C . VAL A 1 81 ? -4.746 8.994 -1.148 1.00 96.12 81 VAL A C 1
ATOM 615 O O . VAL A 1 81 ? -4.412 9.630 -2.148 1.00 96.12 81 VAL A O 1
ATOM 618 N N . LYS A 1 82 ? -5.363 7.808 -1.230 1.00 95.62 82 LYS A N 1
ATOM 619 C CA . LYS A 1 82 ? -5.870 7.211 -2.473 1.00 95.62 82 LYS A CA 1
ATOM 620 C C . LYS A 1 82 ? -7.146 6.408 -2.177 1.00 95.62 82 LYS A C 1
ATOM 622 O O . LYS A 1 82 ? -7.169 5.679 -1.185 1.00 95.62 82 LYS A O 1
ATOM 627 N N . PRO A 1 83 ? -8.185 6.473 -3.034 1.00 95.38 83 PRO A N 1
ATOM 628 C CA . PRO A 1 83 ? -9.460 5.781 -2.800 1.00 95.38 83 PRO A CA 1
ATOM 629 C C . PRO A 1 83 ? -9.363 4.248 -2.854 1.00 95.38 83 PRO A C 1
ATOM 631 O O . PRO A 1 83 ? -10.275 3.562 -2.412 1.00 95.38 83 PRO A O 1
ATOM 634 N N . THR A 1 84 ? -8.264 3.705 -3.376 1.00 96.38 84 THR A N 1
ATOM 635 C CA . THR A 1 84 ? -7.967 2.268 -3.404 1.00 96.38 84 THR A CA 1
ATOM 636 C C . THR A 1 84 ? -6.586 2.010 -2.809 1.00 96.38 84 THR A C 1
ATOM 638 O O . THR A 1 84 ? -5.769 2.926 -2.671 1.00 96.38 84 THR A O 1
ATOM 641 N N . GLY A 1 85 ? -6.269 0.747 -2.554 1.00 96.00 85 GLY A N 1
ATOM 642 C CA . GLY A 1 85 ? -4.941 0.314 -2.154 1.00 96.00 85 GLY A CA 1
ATOM 643 C C . GLY A 1 85 ? -3.866 0.588 -3.215 1.00 96.00 85 GLY A C 1
ATOM 644 O O . GLY A 1 85 ? -4.128 0.844 -4.400 1.00 96.00 85 GLY A O 1
ATOM 645 N N . HIS A 1 86 ? -2.610 0.542 -2.768 1.00 95.62 86 HIS A N 1
ATOM 646 C CA . HIS A 1 86 ? -1.438 0.649 -3.639 1.00 95.62 86 HIS A CA 1
ATOM 647 C C . HIS A 1 86 ? -1.070 -0.668 -4.326 1.00 95.62 86 HIS A C 1
ATOM 649 O O . HIS A 1 86 ? -0.461 -0.635 -5.390 1.00 95.62 86 HIS A O 1
ATOM 655 N N . ILE A 1 87 ? -1.416 -1.814 -3.737 1.00 97.19 87 ILE A N 1
ATOM 656 C CA . ILE A 1 87 ? -1.114 -3.125 -4.319 1.00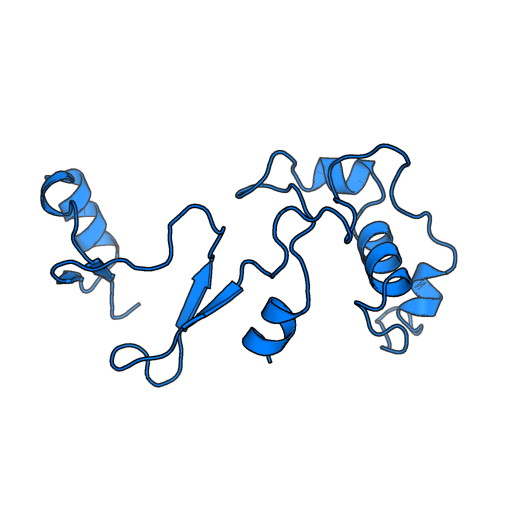 97.19 87 ILE A CA 1
ATOM 657 C C . ILE A 1 87 ? -2.072 -3.373 -5.484 1.00 97.19 87 ILE A C 1
ATOM 659 O O . ILE A 1 87 ? -3.284 -3.463 -5.290 1.00 97.19 87 ILE A O 1
ATOM 663 N N . ALA A 1 88 ? -1.533 -3.494 -6.689 1.00 95.88 88 ALA A N 1
ATOM 664 C CA . ALA A 1 88 ? -2.263 -3.885 -7.882 1.00 95.88 88 ALA A CA 1
ATOM 665 C C . ALA A 1 88 ? -1.823 -5.285 -8.311 1.00 95.88 88 ALA A C 1
ATOM 667 O O . ALA A 1 88 ? -0.629 -5.581 -8.338 1.00 95.88 88 ALA A O 1
ATOM 668 N N . ILE A 1 89 ? -2.796 -6.127 -8.660 1.00 97.62 89 ILE A N 1
ATOM 669 C CA . ILE A 1 89 ? -2.543 -7.416 -9.306 1.00 97.62 89 ILE A CA 1
ATOM 670 C C . ILE A 1 89 ? -2.668 -7.205 -10.812 1.00 97.62 89 ILE A C 1
ATOM 672 O O . ILE A 1 89 ? -3.719 -6.756 -11.280 1.00 97.62 89 ILE A O 1
ATOM 676 N N . LEU A 1 90 ? -1.590 -7.485 -11.539 1.00 96.69 90 LEU A N 1
ATOM 677 C CA . LEU A 1 90 ? -1.489 -7.341 -12.989 1.00 96.69 90 LEU A CA 1
ATOM 678 C C . LEU A 1 90 ? -1.475 -8.727 -13.629 1.00 96.69 90 LEU A C 1
ATOM 680 O O . LEU A 1 90 ? -0.867 -9.648 -13.102 1.00 96.69 90 LEU A O 1
ATOM 684 N N . GLU A 1 91 ? -2.143 -8.870 -14.765 1.00 97.12 91 GLU A N 1
ATOM 685 C CA . GLU A 1 91 ? -2.273 -10.129 -15.502 1.00 97.12 91 GLU A CA 1
ATOM 686 C C . GLU A 1 91 ? -2.025 -9.842 -16.986 1.00 97.12 91 GLU A C 1
ATOM 688 O O . GLU A 1 91 ? -2.271 -8.730 -17.466 1.00 97.12 91 GLU A O 1
ATOM 693 N N . GLY A 1 92 ? -1.536 -10.832 -17.727 1.00 97.62 92 GLY A N 1
ATOM 694 C CA . GLY A 1 92 ? -1.296 -10.696 -19.160 1.00 97.62 92 GLY A CA 1
ATOM 695 C C . GLY A 1 92 ? -0.408 -11.803 -19.707 1.00 97.62 92 GLY A C 1
ATOM 696 O O . GLY A 1 92 ? -0.036 -12.728 -18.995 1.00 97.62 92 GLY A O 1
ATOM 697 N N . ASN A 1 93 ? -0.027 -11.693 -20.977 1.00 98.19 93 ASN A N 1
ATOM 698 C CA . ASN A 1 93 ? 0.802 -12.698 -21.648 1.00 98.19 93 ASN A CA 1
ATOM 699 C C . ASN A 1 93 ? 2.192 -12.896 -21.008 1.00 98.19 93 ASN A C 1
ATOM 701 O O . ASN A 1 93 ? 2.720 -13.999 -21.067 1.00 98.19 93 ASN A O 1
ATOM 705 N N . LEU A 1 94 ? 2.772 -11.855 -20.400 1.00 97.94 94 LEU A N 1
ATOM 706 C CA . LEU A 1 94 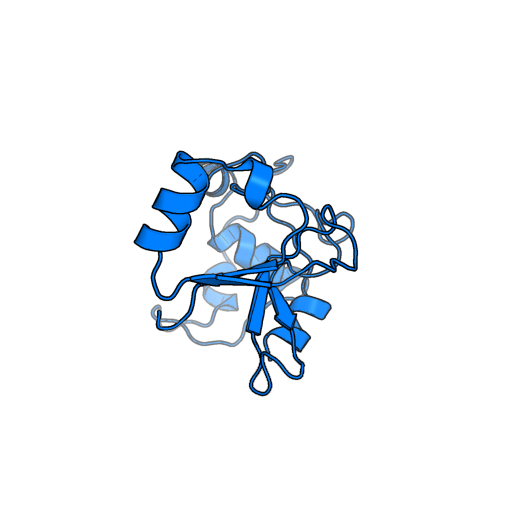? 4.062 -11.931 -19.698 1.00 97.94 94 LEU A CA 1
ATOM 707 C C . LEU A 1 94 ? 3.945 -12.380 -18.232 1.00 97.94 94 LEU A C 1
ATOM 709 O O . LEU A 1 94 ? 4.950 -12.731 -17.629 1.00 97.94 94 LEU A O 1
ATOM 713 N N . ALA A 1 95 ? 2.740 -12.361 -17.660 1.00 98.19 95 ALA A N 1
ATOM 714 C CA . ALA A 1 95 ? 2.465 -12.772 -16.284 1.00 98.19 95 ALA A CA 1
ATOM 715 C C . ALA A 1 95 ? 1.110 -13.506 -16.232 1.00 98.19 95 ALA A C 1
ATOM 717 O O . ALA A 1 95 ? 0.134 -12.960 -15.705 1.00 98.19 95 ALA A O 1
ATOM 718 N N . PRO A 1 96 ? 1.010 -14.710 -16.832 1.00 97.88 96 PRO A N 1
ATOM 719 C CA . PRO A 1 96 ? -0.260 -15.429 -16.958 1.00 97.88 96 PRO A CA 1
ATOM 720 C C . PRO A 1 96 ? -0.828 -15.877 -15.606 1.00 97.88 96 PRO A C 1
ATOM 722 O O . PRO A 1 96 ? -2.040 -15.984 -15.459 1.00 97.88 96 PRO A O 1
ATOM 725 N N . GLU A 1 97 ? 0.037 -16.087 -14.614 1.00 97.75 97 GLU A N 1
ATOM 726 C CA . GLU A 1 97 ? -0.338 -16.433 -13.235 1.00 97.75 97 GLU A CA 1
ATOM 727 C C . GLU A 1 97 ? -0.477 -15.196 -12.326 1.00 97.75 97 GLU A C 1
ATOM 729 O O . GLU A 1 97 ? -0.807 -15.310 -11.147 1.00 97.75 97 GLU A O 1
ATOM 734 N N . GLY A 1 98 ? -0.272 -14.002 -12.887 1.00 97.62 98 GLY A N 1
ATOM 735 C CA . GLY A 1 98 ? -0.341 -12.726 -12.189 1.00 97.62 98 GLY A CA 1
ATOM 736 C C . GLY A 1 98 ? 1.021 -12.188 -11.741 1.00 97.62 98 GLY A C 1
ATOM 737 O O . GLY A 1 98 ? 2.010 -12.904 -11.617 1.00 97.62 98 GLY A O 1
ATOM 738 N N . SER A 1 99 ? 1.071 -10.8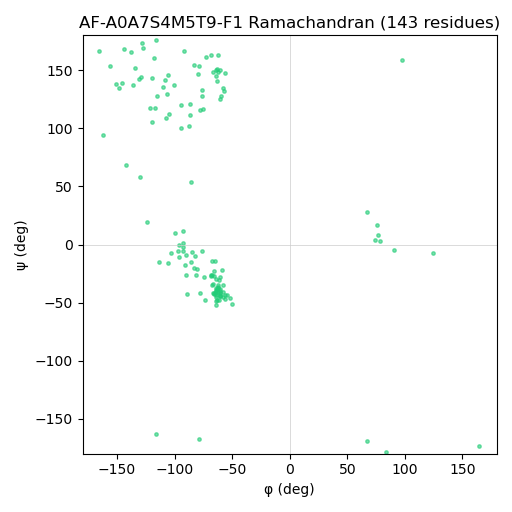81 -11.502 1.00 98.12 99 SER A N 1
ATOM 739 C CA . SER A 1 99 ? 2.204 -10.173 -10.908 1.00 98.12 99 SER A CA 1
ATOM 740 C C . SER A 1 99 ? 1.720 -9.037 -10.005 1.00 98.12 99 SER A C 1
ATOM 742 O O . SER A 1 99 ? 0.534 -8.690 -9.988 1.00 98.12 99 SER A O 1
ATOM 744 N N . VAL A 1 100 ? 2.631 -8.470 -9.212 1.00 98.00 100 VAL A N 1
ATOM 745 C CA . VAL A 1 100 ? 2.314 -7.433 -8.223 1.00 98.00 100 VAL A CA 1
ATOM 746 C C . VAL A 1 100 ? 2.995 -6.122 -8.593 1.00 98.00 100 VAL A C 1
ATOM 748 O O . VAL A 1 100 ? 4.208 -6.071 -8.768 1.00 98.00 100 VAL A O 1
ATOM 751 N N . GLY A 1 101 ? 2.216 -5.045 -8.658 1.00 96.12 101 GLY A N 1
ATOM 752 C CA . GLY A 1 101 ? 2.716 -3.681 -8.811 1.00 96.12 101 GLY A CA 1
ATOM 753 C C . GLY A 1 101 ? 2.302 -2.795 -7.639 1.00 96.12 101 GLY A C 1
ATOM 754 O O . GLY A 1 101 ? 1.186 -2.902 -7.132 1.00 96.12 101 GLY A O 1
ATOM 755 N N . LYS A 1 102 ? 3.178 -1.875 -7.224 1.00 96.25 102 LYS A N 1
ATOM 756 C CA . LYS A 1 102 ? 2.834 -0.797 -6.286 1.00 96.25 102 LYS A CA 1
ATOM 757 C C . LYS A 1 102 ? 2.462 0.462 -7.073 1.00 96.25 102 LYS A C 1
ATOM 759 O O . LYS A 1 102 ? 3.348 1.185 -7.510 1.00 96.25 102 LYS A O 1
ATOM 764 N N . ILE A 1 103 ? 1.164 0.726 -7.229 1.00 94.19 103 ILE A N 1
ATOM 765 C CA . ILE A 1 103 ? 0.618 1.820 -8.048 1.00 94.19 103 ILE A CA 1
ATOM 766 C C . ILE A 1 103 ? 0.120 2.955 -7.151 1.00 94.19 103 ILE A C 1
ATOM 768 O O . ILE A 1 103 ? -0.877 2.815 -6.435 1.00 94.19 103 ILE A O 1
ATOM 772 N N . THR A 1 104 ? 0.801 4.094 -7.201 1.00 91.06 104 THR A N 1
ATOM 773 C CA . THR A 1 104 ? 0.523 5.274 -6.364 1.00 91.06 104 THR A CA 1
ATOM 774 C C . THR A 1 104 ? -0.597 6.165 -6.906 1.00 91.06 104 THR A C 1
ATOM 776 O O . THR A 1 104 ? -1.191 6.929 -6.154 1.00 91.0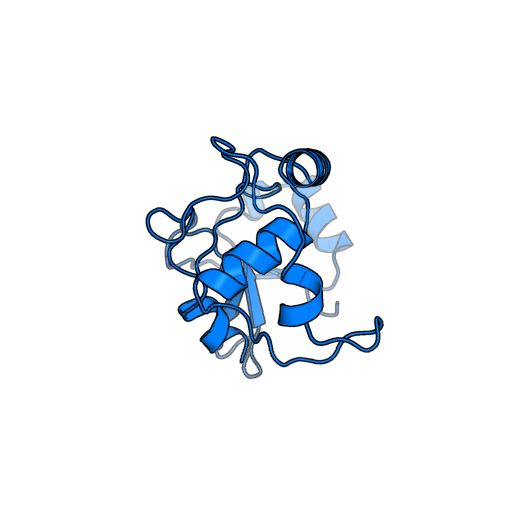6 104 THR A O 1
ATOM 779 N N . GLY A 1 105 ? -0.909 6.061 -8.197 1.00 87.88 105 GLY A N 1
ATOM 780 C CA . GLY A 1 105 ? -1.781 6.966 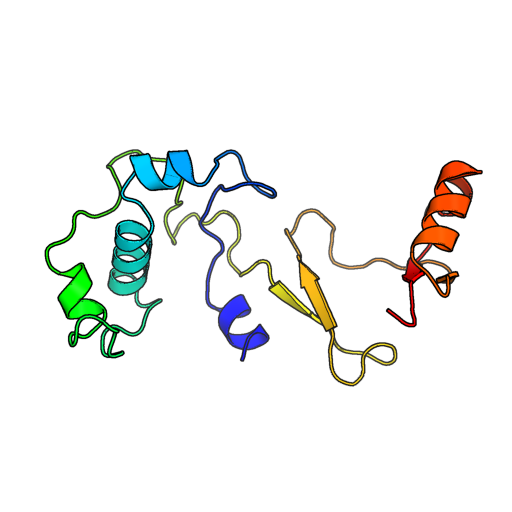-8.946 1.00 87.88 105 GLY A CA 1
ATOM 781 C C . GLY A 1 105 ? -1.046 8.140 -9.610 1.00 87.88 105 GLY A C 1
ATOM 782 O O . GLY A 1 105 ? -1.675 8.902 -10.339 1.00 87.88 105 GLY A O 1
ATOM 783 N N . LYS A 1 106 ? 0.266 8.301 -9.381 1.00 89.38 106 LYS A N 1
ATOM 784 C CA . LYS A 1 106 ? 1.082 9.396 -9.946 1.00 89.38 106 LYS A CA 1
ATOM 785 C C . LYS A 1 106 ? 1.838 8.997 -11.217 1.00 89.38 106 LYS A C 1
ATOM 787 O O . LYS A 1 106 ? 2.387 9.863 -11.887 1.00 89.38 106 LYS A O 1
ATOM 792 N N . GLU A 1 107 ? 1.876 7.706 -11.543 1.00 91.75 107 GLU A N 1
ATOM 793 C CA . GLU A 1 107 ? 2.649 7.151 -12.664 1.00 91.75 107 GLU A CA 1
ATOM 794 C C . GLU A 1 107 ? 1.870 7.086 -13.992 1.00 91.75 107 GLU A C 1
ATOM 796 O O . GLU A 1 107 ? 2.455 6.829 -15.042 1.00 91.75 107 GLU A O 1
ATOM 801 N N . GLY A 1 108 ? 0.560 7.356 -13.966 1.00 93.06 108 GLY A N 1
ATOM 802 C CA . GLY A 1 108 ? -0.328 7.197 -15.119 1.00 93.06 108 GLY A CA 1
ATOM 803 C C . GLY A 1 108 ? -0.844 5.762 -15.289 1.00 93.06 108 GLY A C 1
ATOM 804 O O . GLY A 1 108 ? -0.573 4.882 -14.479 1.00 93.06 108 GLY A O 1
ATOM 805 N N . MET A 1 109 ? -1.637 5.531 -16.341 1.00 93.62 109 MET A N 1
ATOM 806 C CA . MET A 1 109 ? -2.362 4.260 -16.537 1.00 93.62 109 MET A CA 1
ATOM 807 C C . MET A 1 109 ? -1.731 3.322 -17.575 1.00 93.62 109 MET A C 1
ATOM 809 O O . MET A 1 109 ? -2.205 2.202 -17.755 1.00 93.62 109 MET A O 1
ATOM 813 N N . ARG A 1 110 ? -0.698 3.768 -18.299 1.00 96.44 110 ARG A N 1
ATOM 814 C CA . ARG A 1 110 ? -0.067 2.989 -19.370 1.00 96.44 110 ARG A CA 1
ATOM 815 C C . ARG A 1 110 ? 1.399 3.363 -19.523 1.00 96.44 110 ARG A C 1
ATOM 817 O O . ARG A 1 110 ? 1.735 4.541 -19.575 1.00 96.44 110 ARG A O 1
ATOM 824 N N . PHE A 1 111 ? 2.229 2.345 -19.707 1.00 97.69 111 PHE A N 1
ATOM 825 C CA . PHE A 1 111 ? 3.608 2.470 -20.158 1.00 97.69 111 PHE A CA 1
ATOM 826 C C . PHE A 1 111 ? 3.849 1.486 -21.307 1.00 97.69 111 PHE A C 1
ATOM 828 O O . PHE A 1 111 ? 3.297 0.386 -21.310 1.00 97.69 111 PHE A O 1
ATOM 835 N N . GLN A 1 112 ? 4.635 1.886 -22.303 1.00 98.00 112 GLN A N 1
ATOM 836 C CA . GLN A 1 112 ? 5.014 1.032 -23.426 1.00 98.00 112 GLN A CA 1
ATOM 837 C C . GLN A 1 112 ? 6.412 1.418 -23.900 1.00 98.00 112 GLN A C 1
ATOM 839 O O . GLN A 1 112 ? 6.695 2.599 -24.077 1.00 98.00 112 GLN A O 1
ATOM 844 N N . GLY A 1 113 ? 7.251 0.415 -24.144 1.00 98.19 113 GLY A N 1
ATOM 845 C CA . GLY A 1 113 ? 8.627 0.605 -24.578 1.00 98.19 113 GLY A CA 1
ATOM 846 C C . GLY A 1 113 ? 9.243 -0.689 -25.109 1.00 98.19 113 GLY A C 1
ATOM 847 O O . GLY A 1 113 ? 8.663 -1.761 -24.915 1.00 98.19 113 GLY A O 1
ATOM 848 N N . PRO A 1 114 ? 10.399 -0.611 -25.788 1.00 98.31 114 PRO A N 1
ATOM 849 C CA . PRO A 1 114 ? 11.166 -1.795 -26.163 1.00 98.31 114 PRO A CA 1
ATOM 850 C C . PRO A 1 114 ? 11.674 -2.526 -24.913 1.00 98.31 114 PRO A C 1
ATOM 852 O O . PRO A 1 114 ? 12.023 -1.892 -23.917 1.00 98.31 114 PRO A O 1
ATOM 855 N N . ALA A 1 115 ? 11.730 -3.858 -24.964 1.00 98.38 115 ALA A N 1
ATOM 856 C CA . ALA A 1 115 ? 12.244 -4.661 -23.860 1.00 98.38 115 ALA A CA 1
ATOM 857 C C . ALA A 1 115 ? 13.780 -4.598 -23.799 1.00 98.38 115 ALA A C 1
ATOM 859 O O . ALA A 1 115 ? 14.459 -4.782 -24.813 1.00 98.38 115 ALA A O 1
ATOM 860 N N . ARG A 1 116 ? 14.325 -4.374 -22.602 1.00 98.19 116 ARG A N 1
ATOM 861 C CA . ARG A 1 116 ? 15.751 -4.534 -22.285 1.00 98.19 116 ARG A CA 1
ATOM 862 C C . ARG A 1 116 ? 15.870 -5.590 -21.198 1.00 98.19 116 ARG A C 1
ATOM 864 O O . ARG A 1 116 ? 15.499 -5.324 -20.060 1.00 98.19 116 ARG A O 1
ATOM 871 N N . CYS A 1 117 ? 16.310 -6.783 -21.585 1.00 98.44 117 CYS A N 1
ATOM 872 C CA . CYS A 1 117 ? 16.330 -7.953 -20.714 1.00 98.44 117 CYS A CA 1
ATOM 873 C C . CYS A 1 117 ? 17.728 -8.203 -20.147 1.00 98.44 117 CYS A C 1
ATOM 875 O O . CYS A 1 117 ? 18.705 -8.158 -20.893 1.00 98.44 117 CYS A O 1
ATOM 877 N N . PHE A 1 118 ? 17.775 -8.530 -18.864 1.00 98.50 118 PHE A N 1
ATOM 878 C CA . PHE A 1 118 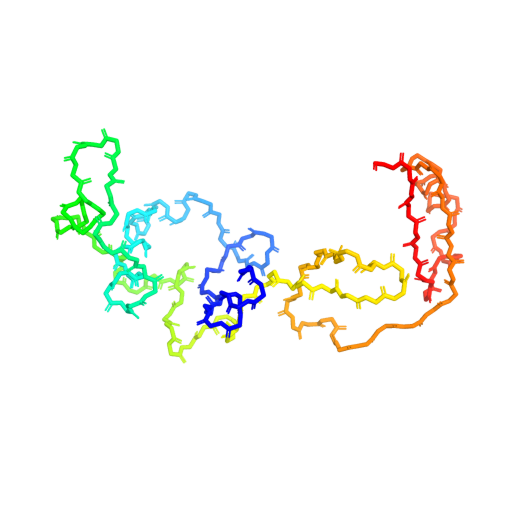? 18.949 -8.916 -18.097 1.00 98.50 118 PHE A CA 1
ATOM 879 C C . PHE A 1 118 ? 18.636 -10.218 -17.359 1.00 98.50 118 PHE A C 1
ATOM 881 O O . PHE A 1 118 ? 17.496 -10.423 -16.934 1.00 98.50 118 PHE A O 1
ATOM 888 N N . ASP A 1 119 ? 19.629 -11.092 -17.235 1.00 98.50 119 ASP A N 1
ATOM 889 C CA . ASP A 1 119 ? 19.475 -12.397 -16.579 1.00 98.50 119 ASP A CA 1
ATOM 890 C C . ASP A 1 119 ? 19.916 -12.366 -15.098 1.00 98.50 119 ASP A C 1
ATOM 892 O O . ASP A 1 119 ? 19.835 -13.392 -14.432 1.00 98.50 119 ASP A O 1
ATOM 896 N N . ALA A 1 120 ? 20.376 -11.206 -14.605 1.00 98.06 120 ALA A N 1
ATOM 897 C CA . ALA A 1 120 ? 20.745 -10.946 -13.212 1.00 98.06 120 ALA A CA 1
ATOM 898 C C . ALA A 1 120 ? 20.665 -9.439 -12.879 1.00 98.06 120 ALA A C 1
ATOM 900 O O . ALA A 1 120 ? 20.832 -8.588 -13.767 1.00 98.06 120 ALA A O 1
ATOM 901 N N . GLU A 1 121 ? 20.445 -9.098 -11.607 1.00 98.19 121 GLU A N 1
ATOM 902 C CA . GLU A 1 121 ? 20.488 -7.721 -11.091 1.00 98.19 121 GLU A CA 1
ATOM 903 C C . GLU A 1 121 ? 21.823 -7.025 -11.408 1.00 98.19 121 GLU A C 1
ATOM 905 O O . GLU A 1 121 ? 21.833 -5.873 -11.856 1.00 98.19 121 GLU A O 1
ATOM 910 N N . GLU A 1 122 ? 22.954 -7.714 -11.240 1.00 98.12 122 GLU A N 1
ATOM 911 C CA . GLU A 1 122 ? 24.285 -7.137 -11.442 1.00 98.12 122 GLU A CA 1
ATOM 912 C C . GLU A 1 122 ? 24.513 -6.676 -12.886 1.00 98.12 122 GLU A C 1
ATOM 914 O O . GLU A 1 122 ? 25.109 -5.617 -13.107 1.00 98.12 122 GLU A O 1
ATOM 919 N N . ASP A 1 123 ? 23.996 -7.420 -13.867 1.00 97.88 123 ASP A N 1
ATOM 920 C CA . ASP A 1 123 ? 24.100 -7.071 -15.287 1.00 97.88 123 ASP A CA 1
ATOM 921 C C . ASP A 1 123 ? 23.302 -5.800 -15.606 1.00 97.88 123 ASP A C 1
ATOM 923 O O . ASP A 1 123 ? 23.771 -4.918 -16.337 1.00 97.88 123 ASP A O 1
ATOM 927 N N . MET A 1 124 ? 22.101 -5.677 -15.030 1.00 98.00 124 MET A N 1
ATOM 928 C CA . MET A 1 124 ? 21.269 -4.481 -15.168 1.00 98.00 124 MET A CA 1
ATOM 929 C C . MET A 1 124 ? 21.959 -3.270 -14.533 1.00 98.00 124 MET A C 1
ATOM 931 O O . MET A 1 124 ? 22.047 -2.207 -15.155 1.00 98.00 124 MET A O 1
ATOM 935 N N . MET A 1 125 ? 22.519 -3.441 -13.333 1.00 98.06 125 MET A N 1
ATOM 936 C CA . MET A 1 125 ? 23.238 -2.386 -12.621 1.00 98.06 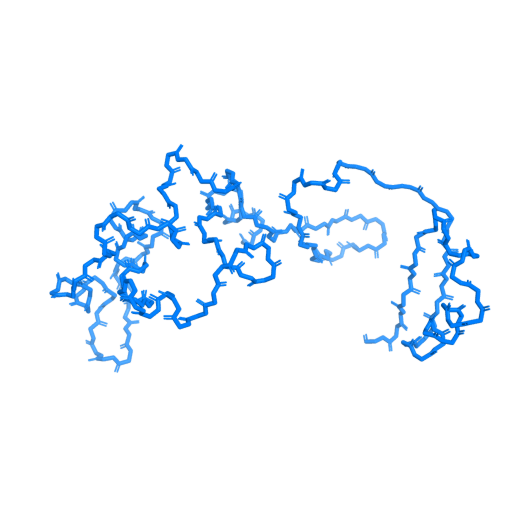125 MET A CA 1
ATOM 937 C C . MET A 1 125 ? 24.501 -1.939 -13.367 1.00 98.06 125 MET A C 1
ATOM 939 O O . MET A 1 125 ? 24.761 -0.736 -13.464 1.00 98.06 125 MET A O 1
ATOM 943 N N . ALA A 1 126 ? 25.255 -2.872 -13.956 1.00 97.88 126 ALA A N 1
ATOM 944 C CA . ALA A 1 126 ? 26.409 -2.555 -14.793 1.00 97.88 126 ALA A CA 1
ATOM 945 C C . ALA A 1 126 ? 26.009 -1.748 -16.040 1.00 97.88 126 ALA A C 1
ATOM 947 O O . ALA A 1 126 ? 26.683 -0.773 -16.383 1.00 97.88 126 ALA A O 1
ATOM 948 N N . ALA A 1 127 ? 24.890 -2.092 -16.687 1.00 97.00 127 ALA A N 1
ATOM 949 C CA . ALA A 1 127 ? 24.375 -1.350 -17.837 1.00 97.00 127 ALA A CA 1
ATOM 950 C C . ALA A 1 127 ? 23.931 0.077 -17.467 1.00 97.00 127 ALA A C 1
ATOM 952 O O . ALA A 1 127 ? 24.274 1.023 -18.175 1.00 97.00 127 ALA A O 1
ATOM 953 N N . VAL A 1 128 ? 23.238 0.252 -16.334 1.00 97.19 128 VAL A N 1
ATOM 954 C CA . VAL A 1 128 ? 22.865 1.579 -15.804 1.00 97.19 128 VAL A CA 1
ATOM 955 C C . VAL A 1 128 ? 24.104 2.427 -15.505 1.00 97.19 128 VAL A C 1
ATOM 957 O O . VAL A 1 128 ? 24.128 3.614 -15.829 1.00 97.19 128 VAL A O 1
ATOM 960 N N . ALA A 1 129 ? 25.131 1.833 -14.891 1.00 97.56 129 ALA A N 1
ATOM 961 C CA . ALA A 1 129 ? 26.367 2.531 -14.542 1.00 97.56 129 ALA A CA 1
ATOM 962 C C . ALA A 1 129 ? 27.183 2.944 -15.777 1.00 97.56 129 ALA A C 1
ATOM 964 O O . ALA A 1 129 ? 27.822 3.996 -15.761 1.00 97.56 129 ALA A O 1
ATOM 965 N N . ALA A 1 130 ? 27.159 2.129 -16.835 1.00 97.62 130 ALA A N 1
ATOM 966 C CA . ALA A 1 130 ? 27.839 2.425 -18.090 1.00 97.62 130 ALA A CA 1
ATOM 967 C C . ALA A 1 130 ? 27.125 3.525 -18.895 1.00 97.62 130 ALA A C 1
ATOM 969 O O . ALA A 1 130 ? 27.782 4.452 -19.366 1.00 97.62 130 ALA A O 1
ATOM 970 N N . ASP A 1 131 ? 25.799 3.427 -19.054 1.00 96.69 131 ASP A N 1
ATOM 971 C CA . ASP A 1 131 ? 24.975 4.411 -19.766 1.00 96.69 131 ASP A CA 1
ATOM 972 C C . ASP A 1 131 ? 23.483 4.254 -19.415 1.00 96.69 131 ASP A C 1
ATOM 974 O O . ASP A 1 131 ? 22.749 3.483 -20.042 1.00 96.69 131 ASP A O 1
ATOM 978 N N . HIS A 1 132 ? 22.995 5.022 -18.437 1.00 95.06 132 HIS A N 1
ATOM 979 C CA . HIS A 1 132 ? 21.582 4.984 -18.050 1.00 95.06 132 HIS A CA 1
ATOM 980 C C . HIS A 1 132 ? 20.631 5.533 -19.124 1.00 95.06 132 HIS A C 1
ATOM 982 O O . HIS A 1 132 ? 19.468 5.122 -19.166 1.00 95.06 132 HIS A O 1
ATOM 988 N N . GLU A 1 133 ? 21.081 6.440 -20.001 1.00 96.81 133 GLU A N 1
ATOM 989 C CA . GLU A 1 133 ? 20.221 7.007 -21.049 1.00 96.81 133 GLU A CA 1
ATOM 990 C C . GLU A 1 133 ? 19.870 5.939 -22.091 1.00 96.81 133 GLU A C 1
ATOM 992 O O . GLU A 1 133 ? 18.782 5.981 -22.669 1.00 96.81 133 GLU A O 1
ATOM 997 N N . SER A 1 134 ? 20.718 4.915 -22.257 1.00 94.12 134 SER A N 1
ATOM 998 C CA . SER A 1 134 ? 20.437 3.756 -23.117 1.00 94.12 134 SER A CA 1
ATOM 999 C C . SER A 1 134 ? 19.163 2.982 -22.733 1.00 94.12 134 SER A C 1
ATOM 1001 O O . SER A 1 134 ? 18.579 2.291 -23.579 1.00 94.12 134 SER A O 1
ATOM 1003 N N . LEU A 1 135 ? 18.708 3.109 -21.479 1.00 96.44 135 LEU A N 1
ATOM 1004 C CA . LEU A 1 135 ? 17.504 2.461 -20.949 1.00 96.44 135 LEU A CA 1
ATOM 1005 C C . LEU A 1 135 ? 16.270 3.370 -20.966 1.00 96.44 135 LEU A C 1
ATOM 1007 O O . LEU A 1 135 ? 15.161 2.917 -20.666 1.00 96.44 135 LEU A O 1
ATOM 1011 N N . ARG A 1 136 ? 16.415 4.648 -21.327 1.00 97.06 136 ARG A N 1
ATOM 1012 C CA . ARG A 1 136 ? 15.305 5.599 -21.313 1.00 97.06 136 ARG A CA 1
ATOM 1013 C C . ARG A 1 136 ? 14.175 5.140 -22.236 1.00 97.06 136 ARG A C 1
ATOM 1015 O O . ARG A 1 136 ? 14.376 4.847 -23.411 1.00 97.06 136 ARG A O 1
ATOM 1022 N N . GLY A 1 137 ? 12.960 5.087 -21.688 1.00 97.06 137 GLY A N 1
ATOM 1023 C CA . GLY A 1 137 ? 11.765 4.643 -22.413 1.00 97.06 137 GLY A CA 1
ATOM 1024 C C . GLY A 1 137 ? 11.688 3.132 -22.656 1.00 97.06 137 GLY A C 1
ATOM 1025 O O . GLY A 1 137 ? 10.746 2.688 -23.304 1.00 97.06 137 GLY A O 1
ATOM 1026 N N . CYS A 1 138 ? 12.633 2.339 -22.145 1.00 98.19 138 CYS A N 1
ATOM 1027 C CA . CYS A 1 138 ? 12.589 0.883 -22.232 1.00 98.19 138 CYS A CA 1
ATOM 1028 C C . CYS A 1 138 ? 11.716 0.275 -21.124 1.00 98.19 138 CYS A C 1
ATOM 1030 O O . CYS A 1 138 ? 11.572 0.835 -20.038 1.00 98.19 138 CYS A O 1
ATOM 1032 N N . VAL A 1 139 ? 11.179 -0.918 -21.385 1.00 98.38 139 VAL A N 1
ATOM 1033 C CA . VAL A 1 139 ? 10.702 -1.833 -20.341 1.00 98.38 139 VAL A CA 1
ATOM 1034 C C . VAL A 1 139 ? 11.905 -2.668 -19.912 1.00 98.38 139 VAL A C 1
ATOM 1036 O O . VAL A 1 139 ? 12.327 -3.568 -20.640 1.00 98.38 139 VAL A O 1
ATOM 1039 N N . VAL A 1 140 ? 12.495 -2.332 -18.766 1.00 98.19 140 VAL A N 1
ATOM 1040 C CA . VAL A 1 140 ? 13.607 -3.101 -18.194 1.00 98.19 140 VAL A CA 1
ATOM 1041 C C . VAL A 1 140 ? 13.056 -4.381 -17.570 1.00 98.19 140 VAL A C 1
ATOM 1043 O O . VAL A 1 140 ? 12.117 -4.331 -16.779 1.00 98.19 140 VAL A O 1
ATOM 1046 N N . VAL A 1 141 ? 13.625 -5.522 -17.950 1.00 98.50 141 VAL A N 1
ATOM 1047 C CA . VAL A 1 141 ? 13.245 -6.855 -17.476 1.00 98.50 141 VAL A CA 1
ATOM 1048 C C . VAL A 1 141 ? 14.473 -7.492 -16.844 1.00 98.50 141 VAL A C 1
ATOM 1050 O O . VAL A 1 141 ? 15.456 -7.721 -17.538 1.00 98.50 141 VAL A O 1
ATOM 1053 N N . ILE A 1 142 ? 14.405 -7.792 -15.552 1.00 98.50 142 ILE A N 1
ATOM 1054 C CA . ILE A 1 142 ? 15.369 -8.655 -14.860 1.00 98.50 142 ILE A CA 1
ATOM 1055 C C . ILE A 1 142 ? 14.643 -9.979 -14.615 1.00 98.50 142 ILE A C 1
ATOM 1057 O O . ILE A 1 142 ? 13.487 -9.966 -14.186 1.00 98.50 142 ILE A O 1
ATOM 1061 N N . ARG A 1 143 ? 15.253 -11.106 -14.976 1.00 98.38 143 ARG A N 1
ATOM 1062 C CA . ARG A 1 143 ? 14.633 -12.440 -14.909 1.00 98.38 143 ARG A CA 1
ATOM 1063 C C . ARG A 1 143 ? 15.624 -13.472 -14.381 1.00 98.38 143 ARG A C 1
ATOM 1065 O O . ARG A 1 143 ? 16.816 -13.222 -14.418 1.00 98.38 143 ARG A O 1
ATOM 1072 N N . TYR A 1 144 ? 15.098 -14.642 -14.005 1.00 97.56 144 TYR A N 1
ATOM 1073 C CA . TYR A 1 144 ? 15.824 -15.711 -13.300 1.00 97.56 144 TYR A CA 1
ATOM 1074 C C . TYR A 1 144 ? 16.237 -15.343 -11.865 1.00 97.56 144 TYR A C 1
ATOM 1076 O O . TYR A 1 144 ? 17.194 -15.904 -11.338 1.00 97.56 144 TYR A O 1
ATOM 1084 N N . GLU A 1 145 ? 15.447 -14.456 -11.255 1.00 94.00 145 GLU A N 1
ATOM 1085 C CA . GLU A 1 145 ? 15.491 -14.041 -9.845 1.00 94.00 145 GLU A CA 1
ATOM 1086 C C . GLU A 1 145 ? 14.456 -14.798 -8.999 1.00 94.00 145 GLU A C 1
ATOM 1088 O O . GLU A 1 145 ? 13.369 -15.116 -9.548 1.00 94.00 145 GLU A O 1
#